Protein AF-A0A0S8JLU8-F1 (afdb_monomer_lite)

Secondary structure (DSSP, 8-state):
-EEEEE-TTSPBPTT--SB--------TT---------PPPTTSPSEEEEEEEEEEETTTEEEEEEEEEEEE--

pLDDT: mean 93.16, std 3.75, range [82.94, 98.12]

Structure (mmCIF, N/CA/C/O backbone):
data_AF-A0A0S8JLU8-F1
#
_entry.id   AF-A0A0S8JLU8-F1
#
loop_
_atom_site.group_PDB
_atom_site.id
_atom_site.type_symbol
_atom_site.label_atom_id
_atom_site.label_alt_id
_atom_site.label_comp_id
_atom_site.label_asym_id
_atom_site.label_entity_id
_atom_site.label_seq_id
_atom_site.pdbx_PDB_ins_code
_atom_site.Cartn_x
_atom_site.Cartn_y
_atom_site.Cartn_z
_atom_site.occupancy
_atom_site.B_iso_or_equiv
_atom_site.auth_seq_id
_atom_site.auth_comp_id
_atom_site.auth_asym_id
_atom_site.auth_atom_id
_atom_site.pdbx_PDB_model_num
ATOM 1 N N . GLY A 1 1 ? -8.409 -1.138 6.002 1.00 87.31 1 GLY A N 1
ATOM 2 C CA . GLY A 1 1 ? -7.052 -0.746 5.579 1.00 87.31 1 GLY A CA 1
ATOM 3 C C . GLY A 1 1 ? -6.997 -0.502 4.086 1.00 87.31 1 GLY A C 1
ATOM 4 O O . GLY A 1 1 ? -7.913 -0.916 3.377 1.00 87.31 1 GLY A O 1
ATOM 5 N N . LEU A 1 2 ? -5.955 0.171 3.608 1.00 92.94 2 LEU A N 1
ATOM 6 C CA . LEU A 1 2 ? -5.731 0.404 2.178 1.00 92.94 2 LEU A CA 1
ATOM 7 C C . LEU A 1 2 ? -4.242 0.332 1.831 1.00 92.94 2 LEU A C 1
ATOM 9 O O . LEU A 1 2 ? -3.403 0.523 2.711 1.00 92.94 2 LEU A O 1
ATOM 13 N N . ILE A 1 3 ? -3.928 0.047 0.569 1.00 95.38 3 ILE A N 1
ATOM 14 C CA . ILE A 1 3 ? -2.558 -0.070 0.060 1.00 95.38 3 ILE A CA 1
ATOM 15 C C . ILE A 1 3 ? -2.357 0.938 -1.063 1.00 95.38 3 ILE A C 1
ATOM 17 O O . ILE A 1 3 ? -3.124 0.946 -2.022 1.00 95.38 3 ILE A O 1
ATOM 21 N N . ASP A 1 4 ? -1.300 1.735 -0.959 1.00 96.62 4 ASP A N 1
ATOM 22 C CA . ASP A 1 4 ? -0.819 2.620 -2.021 1.00 96.62 4 ASP A CA 1
ATOM 23 C C . ASP A 1 4 ? 0.506 2.082 -2.582 1.00 96.62 4 ASP A C 1
ATOM 25 O O . ASP A 1 4 ? 1.262 1.430 -1.860 1.00 96.62 4 ASP A O 1
ATOM 29 N N . ALA A 1 5 ? 0.816 2.396 -3.837 1.00 97.19 5 ALA A N 1
ATOM 30 C CA . ALA A 1 5 ? 2.085 2.079 -4.488 1.00 97.19 5 ALA A CA 1
ATOM 31 C C . ALA A 1 5 ? 2.831 3.340 -4.960 1.00 97.19 5 ALA A C 1
ATOM 33 O O . ALA A 1 5 ? 2.207 4.301 -5.418 1.00 97.19 5 ALA A O 1
ATOM 34 N N . TRP A 1 6 ? 4.164 3.312 -4.914 1.00 98.06 6 TRP A N 1
ATOM 35 C CA . TRP A 1 6 ? 5.057 4.290 -5.545 1.00 98.06 6 TRP A CA 1
ATOM 36 C C . TRP A 1 6 ? 5.923 3.592 -6.585 1.00 98.06 6 TRP A C 1
ATOM 38 O O . TRP A 1 6 ? 6.406 2.479 -6.368 1.00 98.06 6 TRP A O 1
ATOM 48 N N . LEU A 1 7 ? 6.082 4.267 -7.718 1.00 97.38 7 LEU A N 1
ATOM 49 C CA . LEU A 1 7 ? 6.881 3.831 -8.856 1.00 97.38 7 LEU A CA 1
ATOM 50 C C . LEU A 1 7 ? 8.384 4.065 -8.597 1.00 97.38 7 LEU A C 1
ATOM 52 O O . LEU A 1 7 ? 8.727 4.861 -7.718 1.00 97.38 7 LEU A O 1
ATOM 56 N N . PRO A 1 8 ? 9.291 3.488 -9.412 1.00 97.62 8 PRO A N 1
ATOM 57 C CA . PRO A 1 8 ? 10.739 3.658 -9.253 1.00 97.62 8 PRO A CA 1
ATOM 58 C C . PRO A 1 8 ? 11.251 5.089 -9.328 1.00 97.62 8 PRO A C 1
ATOM 60 O O . PRO A 1 8 ? 12.307 5.401 -8.788 1.00 97.62 8 PRO A O 1
ATOM 63 N N . ASN A 1 9 ? 10.496 5.983 -9.960 1.00 96.44 9 ASN A N 1
ATOM 64 C CA . ASN A 1 9 ? 10.806 7.409 -10.000 1.00 96.44 9 ASN A CA 1
ATOM 65 C C . ASN A 1 9 ? 10.289 8.182 -8.766 1.00 96.44 9 ASN A C 1
ATOM 67 O O . ASN A 1 9 ? 10.310 9.411 -8.770 1.00 96.44 9 ASN A O 1
ATOM 71 N N . GLY A 1 10 ? 9.760 7.494 -7.750 1.00 95.38 10 GLY A N 1
ATOM 72 C CA . GLY A 1 10 ? 9.185 8.090 -6.543 1.00 95.38 10 GLY A CA 1
ATOM 73 C C . GLY A 1 10 ? 7.788 8.694 -6.723 1.00 95.38 10 GLY A C 1
ATOM 74 O O . GLY A 1 10 ? 7.224 9.210 -5.760 1.00 95.38 10 GLY A O 1
ATOM 75 N N . SER A 1 11 ? 7.200 8.637 -7.922 1.00 97.19 11 SER A N 1
ATOM 76 C CA . SER A 1 11 ? 5.833 9.120 -8.148 1.00 97.19 11 SER A CA 1
ATOM 77 C C . SER A 1 11 ? 4.807 8.126 -7.596 1.00 97.19 11 SER A C 1
ATOM 79 O O . SER A 1 11 ? 5.007 6.914 -7.726 1.00 97.19 11 SER A O 1
ATOM 81 N N . PRO A 1 12 ? 3.687 8.590 -7.014 1.00 97.00 12 PRO A N 1
ATOM 82 C CA . PRO A 1 12 ? 2.598 7.695 -6.651 1.00 97.00 12 PRO A CA 1
ATOM 83 C C . PRO A 1 12 ? 2.026 7.040 -7.912 1.00 97.00 12 PRO A C 1
ATOM 85 O O . PRO A 1 12 ? 1.881 7.679 -8.956 1.00 97.00 12 PRO A O 1
ATOM 88 N N . TYR A 1 13 ? 1.681 5.760 -7.813 1.00 95.62 13 TYR A N 1
ATOM 89 C CA . TYR A 1 13 ? 0.972 5.066 -8.876 1.00 95.62 13 TYR A CA 1
ATOM 90 C C . TYR A 1 13 ? -0.402 5.712 -9.105 1.00 95.62 13 TYR A C 1
ATOM 92 O O . TYR A 1 13 ? -1.160 5.942 -8.163 1.00 95.62 13 TYR A O 1
ATOM 100 N N . SER A 1 14 ? -0.737 5.991 -10.365 1.00 94.94 14 SER A N 1
ATOM 101 C CA . SER A 1 14 ? -1.984 6.672 -10.737 1.00 94.94 14 SER A CA 1
ATOM 102 C C . SER A 1 14 ? -3.242 5.871 -10.400 1.00 94.94 14 SER A C 1
ATOM 104 O O . SER A 1 14 ? -4.298 6.460 -10.205 1.00 94.94 14 SER A O 1
ATOM 106 N N . GLY A 1 15 ? -3.130 4.543 -10.305 1.00 93.56 15 GLY A N 1
ATOM 107 C CA . GLY A 1 15 ? -4.222 3.658 -9.904 1.00 93.56 15 GLY A CA 1
ATOM 108 C C . GLY A 1 15 ? -4.380 3.497 -8.392 1.00 93.56 15 GLY A C 1
ATOM 109 O O . GLY A 1 15 ? -5.066 2.575 -7.965 1.00 93.56 15 GLY A O 1
ATOM 110 N N . ASN A 1 16 ? -3.723 4.324 -7.573 1.00 94.62 16 ASN A N 1
ATOM 111 C CA . ASN A 1 16 ? -3.901 4.255 -6.128 1.00 94.62 16 ASN A CA 1
ATOM 112 C C . ASN A 1 16 ? -5.330 4.656 -5.702 1.00 94.62 16 ASN A C 1
ATOM 114 O O . ASN A 1 16 ? -5.887 5.604 -6.258 1.00 94.62 16 ASN A O 1
ATOM 118 N N . PRO A 1 17 ? -5.898 3.995 -4.676 1.00 94.38 17 PRO A N 1
ATOM 119 C CA . PRO A 1 17 ? -5.288 2.912 -3.900 1.00 94.38 17 PRO A CA 1
ATOM 120 C C . PRO A 1 17 ? -5.235 1.585 -4.681 1.00 94.38 17 PRO A C 1
ATOM 122 O O . PRO A 1 17 ? -6.216 1.159 -5.282 1.00 94.38 17 PRO A O 1
ATOM 125 N N . LEU A 1 18 ? -4.095 0.888 -4.611 1.00 93.56 18 LEU A N 1
ATOM 126 C CA . LEU A 1 18 ? -3.907 -0.449 -5.193 1.00 93.56 18 LEU A CA 1
ATOM 127 C C . LEU A 1 18 ? -4.847 -1.491 -4.556 1.00 93.56 18 LEU A C 1
ATOM 129 O O . LEU A 1 18 ? -5.190 -2.508 -5.164 1.00 93.56 18 LEU A O 1
ATOM 133 N N . LEU A 1 19 ? -5.240 -1.267 -3.301 1.00 92.50 19 LEU A N 1
ATOM 134 C CA . LEU A 1 19 ? -6.271 -2.036 -2.614 1.00 92.50 19 LEU A CA 1
ATOM 135 C C . LEU A 1 19 ? -7.002 -1.161 -1.598 1.00 92.50 19 LEU A C 1
ATOM 137 O O . LEU A 1 19 ? -6.368 -0.449 -0.824 1.00 92.50 19 LEU A O 1
ATOM 141 N N . GLY A 1 20 ? -8.316 -1.349 -1.505 1.00 89.62 20 GLY A N 1
ATOM 142 C CA . GLY A 1 20 ? -9.144 -0.806 -0.434 1.00 89.62 20 GLY A CA 1
ATOM 143 C C . GLY A 1 20 ? -9.748 0.564 -0.747 1.00 89.62 20 GLY A C 1
ATOM 144 O O . GLY A 1 20 ? -9.658 1.023 -1.883 1.00 89.62 20 GLY A O 1
ATOM 145 N N . PRO A 1 21 ? -10.392 1.205 0.246 1.00 89.06 21 PRO A N 1
ATOM 146 C CA . PRO A 1 21 ? -10.463 0.806 1.656 1.00 89.06 21 PRO A CA 1
ATOM 147 C C . PRO A 1 21 ? -11.241 -0.499 1.883 1.00 89.06 21 PRO A C 1
ATOM 149 O O . PRO A 1 21 ? -12.361 -0.663 1.414 1.00 89.06 21 PRO A O 1
ATOM 152 N N . VAL A 1 22 ? -10.637 -1.438 2.616 1.00 88.94 22 VAL A N 1
ATOM 153 C CA . VAL A 1 22 ? -11.283 -2.690 3.044 1.00 88.94 22 VAL A CA 1
ATOM 154 C C . VAL A 1 22 ? -11.657 -2.569 4.524 1.00 88.94 22 VAL A C 1
ATOM 156 O O . VAL A 1 22 ? -10.742 -2.449 5.353 1.00 88.94 22 VAL A O 1
ATOM 159 N N . PRO A 1 23 ? -12.954 -2.561 4.881 1.00 88.00 23 PRO A N 1
ATOM 160 C CA . PRO A 1 23 ? -13.382 -2.544 6.272 1.00 88.00 23 PRO A CA 1
ATOM 161 C C . PRO A 1 23 ? -13.124 -3.903 6.929 1.00 88.00 23 PRO A C 1
ATOM 163 O O . PRO A 1 23 ? -13.286 -4.953 6.309 1.00 88.00 23 PRO A O 1
ATOM 166 N N . VAL A 1 24 ? -12.731 -3.870 8.200 1.00 86.56 24 VAL A N 1
ATOM 167 C CA . VAL A 1 24 ? -12.543 -5.055 9.039 1.00 86.56 24 VAL A CA 1
ATOM 168 C C . VAL A 1 24 ? -13.247 -4.800 10.363 1.00 86.56 24 VAL A C 1
ATOM 170 O O . VAL A 1 24 ? -12.981 -3.797 11.021 1.00 86.56 24 VAL A O 1
ATOM 173 N N . THR A 1 25 ? -14.141 -5.704 10.752 1.00 90.44 25 THR A N 1
ATOM 174 C CA . THR A 1 25 ? -14.801 -5.671 12.059 1.00 90.44 25 THR A CA 1
ATOM 175 C C . THR A 1 25 ? -14.107 -6.662 12.983 1.00 90.44 25 THR A C 1
ATOM 177 O O . THR A 1 25 ? -14.057 -7.853 12.685 1.00 90.44 25 THR A O 1
ATOM 180 N N . LEU A 1 26 ? -13.588 -6.174 14.109 1.00 90.12 26 LEU A N 1
ATOM 181 C CA . LEU A 1 26 ? -12.993 -6.998 15.160 1.00 90.12 26 LEU A CA 1
ATOM 182 C C . LEU A 1 26 ? -13.901 -6.978 16.389 1.00 90.12 26 LEU A C 1
ATOM 184 O O . LEU A 1 26 ? -14.406 -5.925 16.779 1.00 90.12 26 LEU A O 1
ATOM 188 N N . ALA A 1 27 ? -14.098 -8.138 17.013 1.00 95.06 27 ALA A N 1
ATOM 189 C CA . ALA A 1 27 ? -14.672 -8.194 18.353 1.00 95.06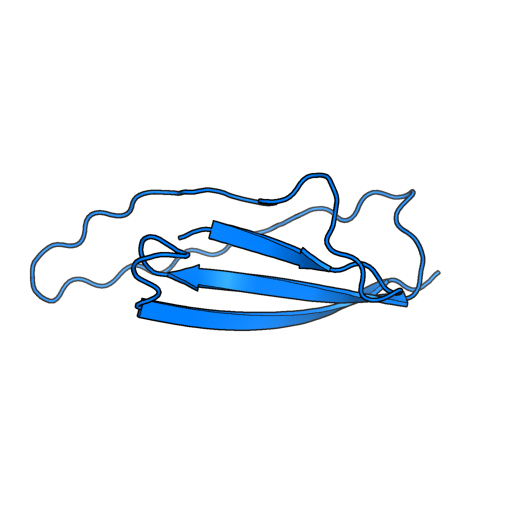 27 ALA A CA 1
ATOM 190 C C . ALA A 1 27 ? -13.677 -7.602 19.376 1.00 95.06 27 ALA A C 1
ATOM 192 O O . ALA A 1 27 ? -12.479 -7.531 19.082 1.00 95.06 27 ALA A O 1
ATOM 193 N N . PRO A 1 28 ? -14.119 -7.205 20.584 1.00 94.44 28 PRO A N 1
ATOM 194 C CA . PRO A 1 28 ? -13.209 -6.770 21.643 1.00 94.44 28 PRO A CA 1
ATOM 195 C C . PRO A 1 28 ? -12.098 -7.801 21.901 1.00 94.44 28 PRO A C 1
ATOM 197 O O . PRO A 1 28 ? -12.379 -8.980 22.102 1.00 94.44 28 PRO A O 1
ATOM 200 N N . GLY A 1 29 ? -10.836 -7.361 21.856 1.00 95.69 29 GLY A N 1
ATOM 201 C CA . GLY A 1 29 ? -9.658 -8.234 21.983 1.00 95.69 29 GLY A CA 1
ATOM 202 C C . GLY A 1 29 ? -9.363 -9.122 20.763 1.00 95.69 29 GLY A C 1
ATOM 203 O O . GLY A 1 29 ? -8.425 -9.914 20.799 1.00 95.69 29 GLY A O 1
ATOM 204 N N . GLY A 1 30 ? -10.147 -9.010 19.690 1.00 93.62 30 GLY A N 1
ATOM 205 C CA . GLY A 1 30 ? -9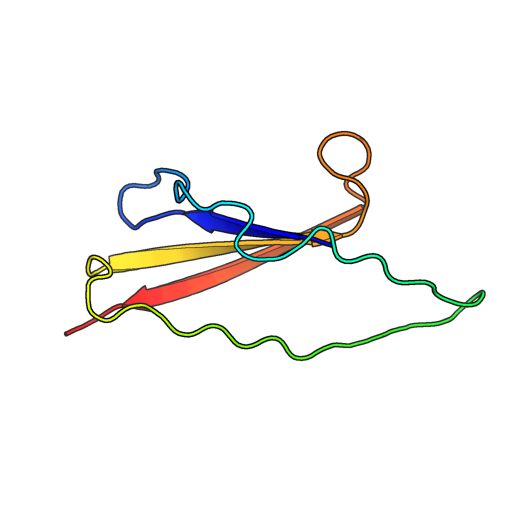.964 -9.772 18.462 1.00 93.62 30 GLY A CA 1
ATOM 206 C C . GLY A 1 30 ? -8.758 -9.307 17.650 1.00 93.62 30 GLY A C 1
ATOM 207 O O . GLY A 1 30 ? -8.389 -8.136 17.656 1.00 93.62 30 GLY A O 1
ATOM 208 N N . SER A 1 31 ? -8.179 -10.238 16.897 1.00 92.75 31 SER A N 1
ATOM 209 C CA . SER A 1 31 ? -7.134 -9.974 15.911 1.00 92.75 31 SER A CA 1
ATOM 210 C C . SER A 1 31 ? -7.482 -10.682 14.607 1.00 92.75 31 SER A C 1
ATOM 212 O O . SER A 1 31 ? -8.113 -11.741 14.614 1.00 92.75 31 SER A O 1
ATOM 214 N N . GLN A 1 32 ? -7.078 -10.093 13.486 1.00 89.31 32 GLN A N 1
ATOM 215 C CA . GLN A 1 32 ? -7.184 -10.712 12.173 1.00 89.31 32 GLN A CA 1
ATOM 216 C C . GLN A 1 32 ? -5.856 -10.564 11.437 1.00 89.31 32 GLN A C 1
ATOM 218 O O . GLN A 1 32 ? -5.261 -9.489 11.414 1.00 89.31 32 GLN A O 1
ATOM 223 N N . SER A 1 33 ? -5.431 -11.635 10.774 1.00 90.19 33 SER A N 1
ATOM 224 C CA . SER A 1 33 ? -4.300 -11.625 9.851 1.00 90.19 33 SER A CA 1
ATOM 225 C C . SER A 1 33 ? -4.781 -12.048 8.470 1.00 90.19 33 SER A C 1
ATOM 227 O O . SER A 1 33 ? -5.553 -12.998 8.339 1.00 90.19 33 SER A O 1
ATOM 229 N N . GLN A 1 34 ? -4.347 -11.333 7.435 1.00 85.06 34 GLN A N 1
ATOM 230 C CA . GLN A 1 34 ? -4.652 -11.658 6.045 1.00 85.06 34 GLN A CA 1
ATOM 231 C C . GLN A 1 34 ? -3.361 -11.674 5.239 1.00 85.06 34 GLN A C 1
ATOM 233 O O . 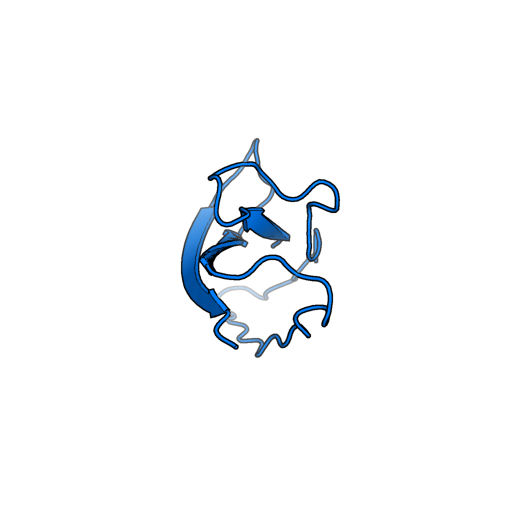GLN A 1 34 ? -2.530 -10.778 5.368 1.00 85.06 34 GLN A O 1
ATOM 238 N N . TYR A 1 35 ? -3.216 -12.683 4.386 1.00 88.56 35 TYR A N 1
ATOM 239 C CA . TYR A 1 35 ? -2.151 -12.732 3.397 1.00 88.56 35 TYR A CA 1
ATOM 240 C C . TYR A 1 35 ? -2.662 -12.128 2.089 1.00 88.56 35 TYR A C 1
ATOM 242 O O . TYR A 1 35 ? -3.694 -12.555 1.568 1.00 88.56 35 TYR A O 1
ATOM 250 N N . LEU A 1 36 ? -1.965 -11.119 1.569 1.00 87.25 36 LEU A N 1
ATOM 251 C CA . LEU A 1 36 ? -2.367 -10.384 0.373 1.00 87.25 36 LEU A CA 1
ATOM 252 C C . LEU A 1 36 ? -1.334 -10.584 -0.732 1.00 87.25 36 LEU A C 1
ATOM 254 O O . LEU A 1 36 ? -0.141 -10.393 -0.515 1.00 87.25 36 LEU A O 1
ATOM 258 N N . THR A 1 37 ? -1.801 -10.917 -1.933 1.00 90.25 37 THR A N 1
ATOM 259 C CA . THR A 1 37 ? -0.958 -11.054 -3.125 1.00 90.25 37 THR A CA 1
ATOM 260 C C . THR A 1 37 ? -1.369 -10.061 -4.203 1.00 90.25 37 THR A C 1
ATOM 262 O O . THR A 1 37 ? -2.549 -9.731 -4.371 1.00 90.25 37 THR A O 1
ATOM 265 N N . ARG A 1 38 ? -0.384 -9.563 -4.953 1.00 89.31 38 ARG A N 1
ATOM 266 C CA . ARG A 1 38 ? -0.586 -8.686 -6.110 1.00 89.31 38 ARG A CA 1
ATOM 267 C C . ARG A 1 38 ? 0.342 -9.112 -7.235 1.00 89.31 38 ARG A C 1
ATOM 269 O O . ARG A 1 38 ? 1.489 -9.467 -6.991 1.00 89.31 38 ARG A O 1
ATOM 276 N N . THR A 1 39 ? -0.176 -9.078 -8.458 1.00 92.00 39 THR A N 1
ATOM 277 C CA . THR A 1 39 ? 0.612 -9.370 -9.658 1.00 92.00 39 THR A CA 1
ATOM 278 C C . THR A 1 39 ? 1.213 -8.071 -10.167 1.00 92.00 39 THR A C 1
ATOM 280 O O . THR A 1 39 ? 0.487 -7.094 -10.353 1.00 92.00 39 THR A O 1
ATOM 283 N N . VAL A 1 40 ? 2.524 -8.061 -10.396 1.00 92.75 40 VAL A N 1
ATOM 284 C CA . VAL A 1 40 ? 3.202 -6.944 -11.059 1.00 92.75 40 VAL A CA 1
ATOM 285 C C . VAL A 1 40 ? 2.914 -7.039 -12.563 1.00 92.75 40 VAL A C 1
ATOM 287 O O . VAL A 1 40 ? 3.175 -8.089 -13.152 1.00 92.75 40 VAL A O 1
ATOM 290 N N . PRO A 1 41 ? 2.357 -5.996 -13.208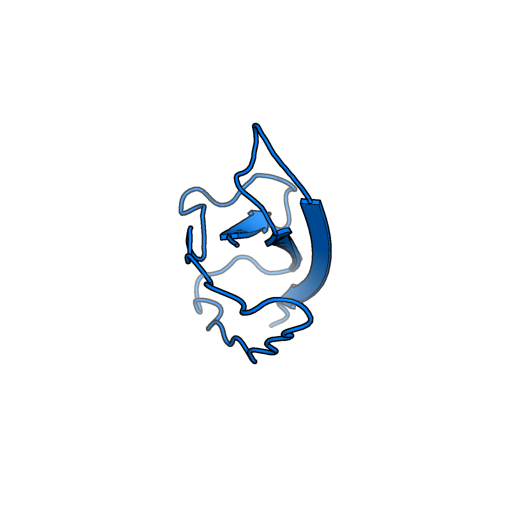 1.00 92.19 41 PRO A N 1
ATOM 291 C CA . PRO A 1 41 ? 2.127 -6.015 -14.650 1.00 92.19 41 PRO A CA 1
ATOM 292 C C . PRO A 1 41 ? 3.436 -6.197 -15.427 1.00 92.19 41 PRO A C 1
ATOM 294 O O . PRO A 1 41 ? 4.437 -5.576 -15.089 1.00 92.19 41 PRO A O 1
ATOM 297 N N . ALA A 1 42 ? 3.418 -6.963 -16.522 1.00 93.06 42 ALA A N 1
ATOM 298 C CA . ALA A 1 42 ? 4.611 -7.185 -17.352 1.00 93.06 42 ALA A CA 1
ATOM 299 C C . ALA A 1 42 ? 5.184 -5.891 -17.970 1.00 93.06 42 ALA A C 1
ATOM 301 O O . ALA A 1 42 ? 6.361 -5.825 -18.298 1.00 93.06 42 ALA A O 1
ATOM 302 N N . ILE A 1 43 ? 4.350 -4.857 -18.114 1.00 93.38 43 ILE A N 1
ATOM 303 C CA . ILE A 1 43 ? 4.742 -3.530 -18.612 1.00 93.38 43 ILE A CA 1
ATOM 304 C C . ILE A 1 43 ? 5.254 -2.591 -17.507 1.00 93.38 43 ILE A C 1
ATOM 306 O O . ILE A 1 43 ? 5.514 -1.419 -17.779 1.00 93.38 43 ILE A O 1
ATOM 310 N N . ALA A 1 44 ? 5.327 -3.052 -16.254 1.00 94.31 44 ALA A N 1
ATOM 311 C CA . ALA A 1 44 ? 5.797 -2.230 -15.150 1.00 94.31 44 ALA A CA 1
ATOM 312 C C . ALA A 1 44 ? 7.270 -1.842 -15.376 1.00 94.31 44 ALA A C 1
ATOM 314 O O . ALA A 1 44 ? 8.086 -2.714 -15.684 1.00 94.31 44 ALA A O 1
ATOM 315 N N . PRO A 1 45 ? 7.638 -0.558 -15.216 1.00 96.19 45 PRO A N 1
ATOM 316 C CA . PRO A 1 45 ? 9.030 -0.135 -15.296 1.00 96.19 45 PRO A CA 1
ATOM 317 C C . PRO A 1 45 ? 9.938 -0.949 -14.370 1.00 96.19 45 PRO A C 1
ATOM 319 O O . PRO A 1 45 ? 9.558 -1.270 -13.245 1.00 96.19 45 PRO A O 1
ATOM 322 N N . LEU A 1 46 ? 11.156 -1.243 -14.812 1.00 97.25 46 LEU A N 1
ATOM 323 C CA . LEU A 1 46 ? 12.159 -1.854 -13.944 1.00 97.25 46 LEU A CA 1
ATOM 324 C C . LEU A 1 46 ? 12.568 -0.881 -12.831 1.00 97.25 46 LEU A C 1
ATOM 326 O O . LEU A 1 46 ? 12.596 0.335 -13.038 1.00 97.25 46 LEU A O 1
ATOM 330 N N . GLY A 1 47 ? 12.928 -1.420 -11.669 1.00 97.56 47 GLY A N 1
ATOM 331 C CA . GLY A 1 47 ? 13.429 -0.636 -10.541 1.00 97.56 47 GLY A CA 1
ATOM 332 C C . GLY A 1 47 ? 12.755 -0.954 -9.212 1.00 97.56 47 GLY A C 1
ATOM 333 O O . GLY A 1 47 ? 12.075 -1.968 -9.066 1.00 97.56 47 GLY A O 1
ATOM 334 N N . GLU A 1 48 ? 13.007 -0.093 -8.229 1.00 98.12 48 GLU A N 1
ATOM 335 C CA . GLU A 1 48 ? 12.498 -0.227 -6.863 1.00 98.12 48 GLU A CA 1
ATOM 336 C C . GLU A 1 48 ? 11.076 0.297 -6.745 1.00 98.12 48 GLU A C 1
ATOM 338 O O . GLU A 1 48 ? 10.774 1.407 -7.163 1.00 98.12 48 GLU A O 1
ATOM 343 N N . TYR A 1 49 ? 10.213 -0.472 -6.110 1.00 97.94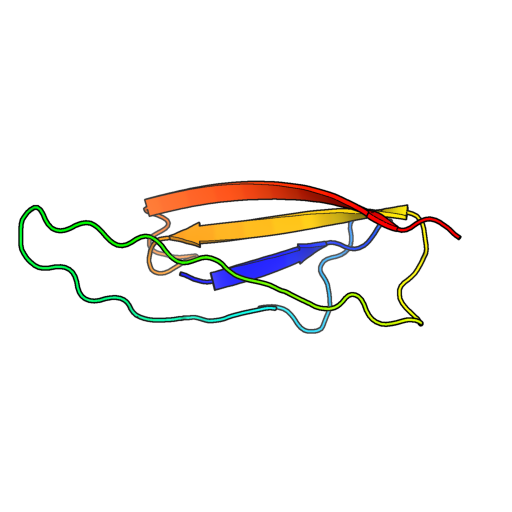 49 TYR A N 1
ATOM 344 C CA . TYR A 1 49 ? 8.854 -0.080 -5.794 1.00 97.94 49 TYR A CA 1
ATOM 345 C C . TYR A 1 49 ? 8.659 -0.087 -4.289 1.00 97.94 49 TYR A C 1
ATOM 347 O O . TYR A 1 49 ? 9.314 -0.823 -3.545 1.00 97.94 49 TYR A O 1
ATOM 355 N N . LEU A 1 50 ? 7.698 0.717 -3.855 1.00 97.94 50 LEU A N 1
ATOM 356 C CA . LEU A 1 50 ? 7.256 0.763 -2.474 1.00 97.94 50 LEU A CA 1
ATOM 357 C C . LEU A 1 50 ? 5.750 0.562 -2.433 1.00 97.94 50 LEU A C 1
ATOM 359 O O . LEU A 1 50 ? 5.011 1.312 -3.070 1.00 97.94 50 LEU A O 1
ATOM 363 N N . LEU A 1 51 ? 5.295 -0.419 -1.662 1.00 97.06 51 LEU A N 1
ATOM 364 C CA . LEU A 1 51 ? 3.908 -0.488 -1.220 1.00 97.06 51 LEU A CA 1
ATOM 365 C C . LEU A 1 51 ? 3.819 0.055 0.201 1.00 97.06 51 LEU A C 1
ATOM 367 O O . LEU A 1 51 ? 4.632 -0.305 1.049 1.00 97.06 51 LEU A O 1
ATOM 371 N N . ARG A 1 52 ? 2.811 0.883 0.470 1.00 96.25 52 ARG A N 1
ATOM 372 C CA . ARG A 1 52 ? 2.483 1.349 1.821 1.00 96.25 52 ARG A CA 1
ATOM 373 C C . ARG A 1 52 ? 1.113 0.837 2.209 1.00 96.25 52 ARG A C 1
ATOM 375 O O . ARG A 1 52 ? 0.113 1.237 1.608 1.00 96.25 52 ARG A O 1
ATOM 382 N N . VAL A 1 53 ? 1.070 -0.008 3.227 1.00 94.62 53 VAL A N 1
ATOM 383 C CA . VAL A 1 53 ? -0.168 -0.499 3.832 1.00 94.62 53 VAL A CA 1
ATOM 384 C C . VAL A 1 53 ? -0.546 0.441 4.967 1.00 94.62 53 VAL A C 1
ATOM 386 O O . VAL A 1 53 ? 0.311 0.837 5.746 1.00 94.62 53 VAL A O 1
ATOM 389 N N . LYS A 1 54 ? -1.822 0.814 5.058 1.00 94.38 54 LYS A N 1
ATOM 390 C CA . LYS A 1 54 ? -2.358 1.675 6.120 1.00 94.38 54 LYS A CA 1
ATOM 391 C C . LYS A 1 54 ? -3.547 1.011 6.801 1.00 94.38 54 LYS A C 1
ATOM 393 O O . LYS A 1 54 ? -4.462 0.523 6.123 1.00 94.38 54 LYS A O 1
ATOM 398 N N . VAL A 1 55 ? -3.571 1.053 8.127 1.00 92.56 55 VAL A N 1
ATOM 399 C CA . VAL A 1 55 ? -4.688 0.622 8.977 1.00 92.56 55 VAL A CA 1
ATOM 400 C C . VAL A 1 55 ? -5.357 1.859 9.586 1.00 92.56 55 VAL A C 1
ATOM 402 O O . VAL A 1 55 ? -4.687 2.825 9.931 1.00 92.56 55 VAL A O 1
ATOM 405 N N . GLY A 1 56 ? -6.689 1.846 9.675 1.00 90.12 56 GLY A N 1
ATOM 406 C CA . GLY A 1 56 ? -7.515 2.999 10.053 1.00 90.12 56 GLY A CA 1
ATOM 407 C C . GLY A 1 56 ? -8.319 3.575 8.881 1.00 90.12 56 GLY A C 1
ATOM 408 O O . GLY A 1 56 ? -8.508 2.897 7.862 1.00 90.12 56 GLY A O 1
ATOM 409 N N . ASN A 1 57 ? -8.759 4.826 9.028 1.00 87.62 57 ASN A N 1
ATOM 410 C CA . ASN A 1 57 ? -9.475 5.633 8.033 1.00 87.62 57 ASN A CA 1
ATOM 411 C C . ASN A 1 57 ? -8.603 6.814 7.550 1.00 87.62 57 ASN A C 1
ATOM 413 O O . ASN A 1 57 ? -8.902 7.979 7.832 1.00 87.62 57 ASN A O 1
ATOM 417 N N . PRO A 1 58 ? -7.492 6.549 6.840 1.00 83.81 58 PRO A N 1
ATOM 418 C CA . PRO A 1 58 ? -6.613 7.605 6.358 1.00 83.81 58 PRO A CA 1
ATOM 419 C C . PRO A 1 58 ? -7.311 8.497 5.307 1.00 83.81 58 PRO A C 1
ATOM 421 O O . PRO A 1 58 ? -8.166 8.019 4.561 1.00 83.81 58 PRO A O 1
ATOM 424 N N . PRO A 1 59 ? -6.908 9.774 5.186 1.00 82.94 59 PRO A N 1
ATOM 425 C CA . PRO A 1 59 ? -5.812 10.395 5.930 1.00 82.94 59 PRO A CA 1
ATOM 426 C C . PRO A 1 59 ? -6.199 10.846 7.347 1.00 82.94 59 PRO A C 1
ATOM 428 O O . PRO A 1 59 ? -5.307 11.177 8.115 1.00 82.94 59 PRO A O 1
ATOM 431 N N . ALA A 1 60 ? -7.492 10.868 7.686 1.00 86.25 60 ALA A N 1
ATOM 432 C CA . ALA A 1 60 ? -7.989 11.473 8.921 1.00 86.25 60 ALA A CA 1
ATOM 433 C C . ALA A 1 60 ? -7.626 10.682 10.189 1.00 86.25 60 ALA A C 1
ATOM 435 O O . ALA A 1 60 ? -7.333 11.290 11.212 1.00 86.25 60 ALA A O 1
ATOM 436 N N . ASP A 1 61 ? -7.633 9.350 10.117 1.00 89.06 61 ASP A N 1
ATOM 437 C CA . ASP A 1 61 ? -7.390 8.470 11.264 1.00 89.06 61 ASP A CA 1
ATOM 438 C C . ASP A 1 61 ? -6.468 7.314 10.856 1.00 89.06 61 ASP A C 1
ATOM 440 O O . ASP A 1 61 ? -6.914 6.221 10.503 1.00 89.06 61 ASP A O 1
ATOM 444 N N . LEU A 1 62 ? -5.164 7.592 10.783 1.00 93.12 62 LEU A N 1
ATOM 445 C CA . LEU A 1 62 ? -4.143 6.579 10.521 1.00 93.12 62 LEU A CA 1
ATOM 446 C C . LEU A 1 62 ? -3.732 5.935 11.847 1.00 93.12 62 LEU A C 1
ATOM 448 O O . LEU A 1 62 ? -3.043 6.563 12.645 1.00 93.12 62 LEU A O 1
ATOM 452 N N . LEU A 1 63 ? -4.128 4.682 12.050 1.00 92.50 63 LEU A N 1
ATOM 453 C CA . LEU A 1 63 ? -3.779 3.925 13.252 1.00 92.50 63 LEU A CA 1
ATOM 454 C C . LEU A 1 63 ? -2.362 3.358 13.160 1.00 92.50 63 LEU A C 1
ATOM 456 O O . LEU A 1 63 ? -1.616 3.412 14.130 1.00 92.50 63 LEU A O 1
ATOM 460 N N . ASP A 1 64 ? -2.007 2.813 11.994 1.00 93.44 64 ASP A N 1
ATOM 461 C CA . ASP A 1 64 ? -0.686 2.242 11.736 1.00 93.44 64 ASP A CA 1
ATOM 462 C C . ASP A 1 64 ? -0.386 2.189 10.232 1.00 93.44 64 ASP A C 1
ATOM 464 O O . ASP A 1 64 ? -1.304 2.206 9.396 1.00 93.44 64 ASP A O 1
ATOM 468 N N . GLN A 1 65 ? 0.894 2.105 9.878 1.00 95.38 65 GLN A N 1
ATOM 469 C CA . GLN A 1 65 ? 1.335 1.862 8.512 1.00 95.38 65 GLN A CA 1
ATOM 470 C C . GLN A 1 65 ? 2.606 1.022 8.462 1.00 95.38 65 GLN A C 1
ATOM 472 O O . GLN A 1 65 ? 3.480 1.145 9.313 1.00 95.38 65 GLN A O 1
ATOM 477 N N . ASP A 1 66 ? 2.740 0.263 7.380 1.00 95.75 66 ASP A N 1
ATOM 478 C CA . ASP A 1 66 ? 3.948 -0.500 7.095 1.00 95.75 66 ASP A CA 1
ATOM 479 C C . ASP A 1 66 ? 4.319 -0.415 5.612 1.00 95.75 66 ASP A C 1
ATOM 481 O O . ASP A 1 66 ? 3.498 -0.059 4.751 1.00 95.75 66 ASP A O 1
ATOM 485 N N . PHE A 1 67 ? 5.575 -0.727 5.323 1.00 96.12 67 PHE A N 1
ATOM 486 C CA . PHE A 1 67 ? 6.208 -0.554 4.032 1.00 96.12 67 PHE A CA 1
ATOM 487 C C . PHE A 1 67 ? 6.768 -1.872 3.516 1.00 96.12 67 PHE A C 1
ATOM 489 O O . PHE A 1 67 ? 7.536 -2.559 4.182 1.00 96.12 67 PHE A O 1
ATOM 496 N N . PHE A 1 68 ? 6.437 -2.185 2.269 1.00 95.50 68 PHE A N 1
ATOM 497 C CA . PHE A 1 68 ? 6.992 -3.328 1.565 1.00 95.50 68 PHE A CA 1
ATOM 498 C C . PHE A 1 68 ? 7.765 -2.851 0.338 1.00 95.50 68 PHE A C 1
ATOM 500 O O . PHE A 1 68 ? 7.184 -2.318 -0.611 1.00 95.50 68 PHE A O 1
ATOM 507 N N . HIS A 1 69 ? 9.082 -3.042 0.378 1.00 97.31 69 HIS A N 1
ATOM 508 C CA . HIS A 1 69 ? 9.991 -2.721 -0.715 1.00 97.31 69 HIS A C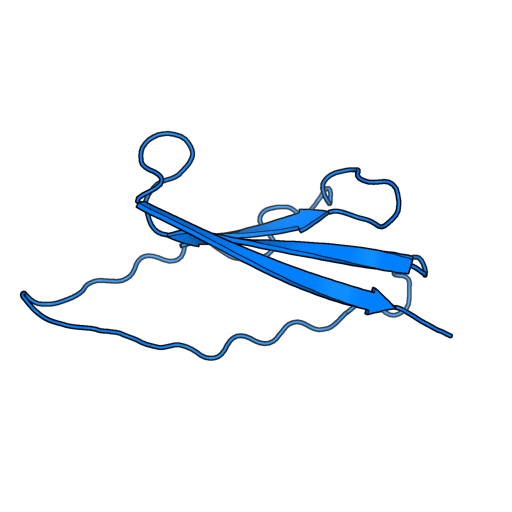A 1
ATOM 509 C C . HIS A 1 69 ? 10.219 -3.949 -1.591 1.00 97.31 69 HIS A C 1
ATOM 511 O O . HIS A 1 69 ? 10.470 -5.043 -1.081 1.00 97.31 69 HIS A O 1
ATOM 517 N N . PHE A 1 70 ? 10.173 -3.765 -2.906 1.00 96.19 70 PHE A N 1
ATOM 518 C CA . PHE A 1 70 ? 10.530 -4.817 -3.850 1.00 96.19 70 PHE A CA 1
ATOM 519 C C . PHE A 1 70 ? 11.140 -4.237 -5.123 1.00 96.19 70 PHE A C 1
ATOM 521 O O . PHE A 1 70 ? 10.774 -3.147 -5.557 1.00 96.19 70 PHE A O 1
ATOM 528 N N . ARG A 1 71 ? 12.024 -5.007 -5.760 1.00 97.31 71 ARG A N 1
ATOM 529 C CA . ARG A 1 71 ? 12.646 -4.641 -7.033 1.00 97.31 71 ARG A CA 1
ATOM 530 C C . ARG A 1 71 ? 12.076 -5.475 -8.172 1.00 97.31 71 ARG A C 1
ATOM 532 O O . ARG A 1 71 ? 12.045 -6.700 -8.087 1.00 97.31 71 ARG A O 1
ATOM 539 N N . VAL A 1 72 ? 11.704 -4.808 -9.259 1.00 96.50 72 VAL A N 1
ATOM 540 C CA . VAL A 1 72 ? 11.438 -5.445 -10.554 1.00 96.50 72 VAL A CA 1
ATOM 541 C C . VAL A 1 72 ? 12.734 -5.440 -11.362 1.00 96.50 72 VAL A C 1
ATOM 543 O O . VAL A 1 72 ? 13.323 -4.382 -11.597 1.00 96.50 72 VAL A O 1
ATOM 546 N N . VAL A 1 73 ? 13.184 -6.629 -11.755 1.00 94.81 73 VAL A N 1
ATOM 547 C CA . VAL A 1 73 ? 14.392 -6.880 -12.558 1.00 94.81 73 VAL A CA 1
ATOM 548 C C . VAL A 1 73 ? 14.003 -7.546 -13.889 1.00 94.81 73 VAL A C 1
ATOM 550 O O . VAL A 1 73 ? 12.861 -7.998 -13.988 1.00 94.81 73 VAL A O 1
ATOM 553 N N . PRO A 1 74 ? 14.893 -7.563 -14.904 1.00 90.38 74 PRO A N 1
ATOM 554 C CA . PRO A 1 74 ? 14.650 -8.264 -16.168 1.00 90.38 74 PRO A CA 1
ATOM 555 C C . PRO A 1 74 ? 14.318 -9.750 -16.007 1.00 90.38 74 PRO A C 1
ATOM 557 O O . PRO A 1 74 ? 14.861 -10.377 -15.067 1.00 90.38 74 PRO A O 1
#

Organism: NCBI:txid1703773

Radius of gyration: 14.04 Å; chains: 1; bounding box: 30×24×41 Å

Foldseek 3Di:
DFKWKAAQVRHTDPPPRPDDPDDDDADVVGDDDDDDDDDDDPPGDFHKMKMKDFDDDPPVDTPDIDIDIDTDDD

Sequence (74 aa):
GLIDAWLPNGSPYSGNPLLGPVPVTLAPGGSQSQYLTRTVPAIAPLGEYLLRVKVGNPPADLLDQDFFHFRVVP